Protein AF-A0A8D8K0N4-F1 (afdb_monomer)

Nearest PDB structures (foldseek):
  5u2v-assembly2_C  TM=9.479E-01  e=4.634E-07  Homo sapiens
  4pjx-assembly2_C  TM=9.417E-01  e=5.240E-07  Homo sapiens
  5u6q-assembly1_C  TM=9.470E-01  e=8.061E-07  Homo sapiens
  4lcw-assembly2_C  TM=9.238E-01  e=1.166E-06  H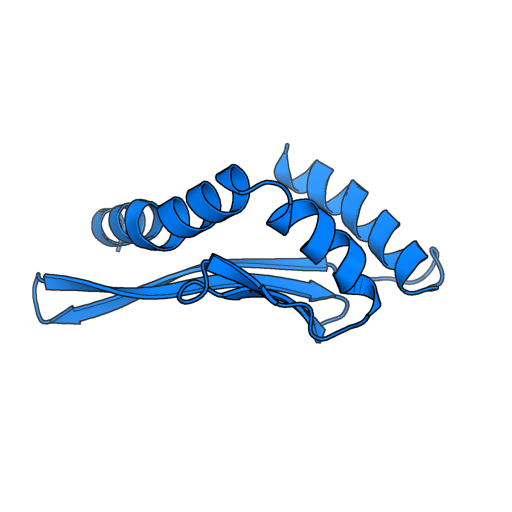omo sapiens
  5u16-assembly1_A  TM=9.296E-01  e=1.491E-06  Homo sapiens

Mean predicted aligned error: 3.21 Å

Radius of gyration: 15.78 Å; Cα contacts (8 Å, |Δi|>4): 141; chains: 1; bounding box: 40×28×42 Å

Structure (mmCIF, N/CA/C/O backbone):
data_AF-A0A8D8K0N4-F1
#
_entry.id   AF-A0A8D8K0N4-F1
#
loop_
_atom_site.group_PDB
_atom_site.id
_atom_site.type_symbol
_atom_site.label_atom_id
_atom_site.label_alt_id
_atom_site.label_comp_id
_atom_site.label_asym_id
_atom_site.label_entity_id
_atom_site.label_seq_id
_atom_site.pdbx_PDB_ins_code
_atom_site.Cartn_x
_atom_site.Cartn_y
_atom_site.Cartn_z
_atom_site.occupancy
_atom_site.B_iso_or_equiv
_atom_site.auth_seq_id
_atom_site.auth_comp_id
_atom_site.auth_asym_id
_atom_site.auth_atom_id
_atom_site.pdbx_PDB_model_num
ATOM 1 N N . LYS A 1 1 ? -1.258 16.511 -6.733 1.00 61.69 1 LYS A N 1
ATOM 2 C CA . LYS A 1 1 ? 0.097 16.896 -7.202 1.00 61.69 1 LYS A CA 1
ATOM 3 C C . LYS A 1 1 ? 1.203 16.033 -6.583 1.00 61.69 1 LYS A C 1
ATOM 5 O O . LYS A 1 1 ? 1.914 15.402 -7.346 1.00 61.69 1 LYS A O 1
ATOM 10 N N . SER A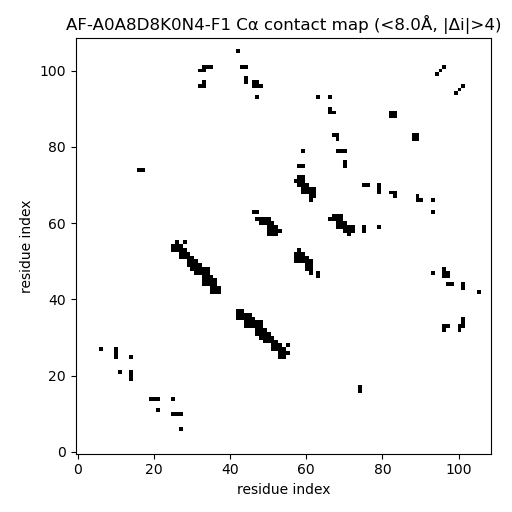 1 2 ? 1.328 15.911 -5.251 1.00 90.62 2 SER A N 1
ATOM 11 C CA . SER A 1 2 ? 2.397 15.090 -4.633 1.00 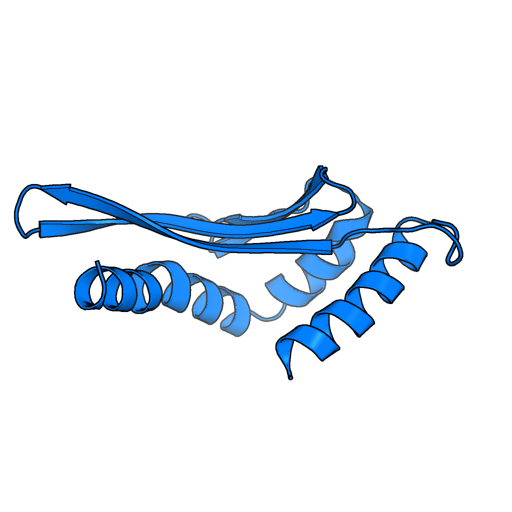90.62 2 SER A CA 1
ATOM 12 C C . SER A 1 2 ? 2.291 13.587 -4.935 1.00 90.62 2 SER A C 1
ATOM 14 O O . SER A 1 2 ? 3.279 12.968 -5.317 1.00 90.62 2 SER A O 1
ATOM 16 N N . LYS A 1 3 ? 1.094 12.996 -4.815 1.00 90.75 3 LYS A N 1
ATOM 17 C CA . LYS A 1 3 ? 0.876 11.562 -5.086 1.00 90.75 3 LYS A CA 1
ATOM 18 C C . LYS A 1 3 ? 1.054 11.205 -6.563 1.00 90.75 3 LYS A C 1
ATOM 20 O O . LYS A 1 3 ? 1.701 10.220 -6.871 1.00 90.75 3 LYS A O 1
ATOM 25 N N . GLU A 1 4 ? 0.563 12.043 -7.470 1.00 93.94 4 GLU A N 1
ATOM 26 C CA . GLU A 1 4 ? 0.769 11.888 -8.918 1.00 93.94 4 GLU A CA 1
ATOM 27 C C . GLU A 1 4 ? 2.262 11.849 -9.285 1.00 93.94 4 GLU A C 1
ATOM 29 O O . GLU A 1 4 ? 2.718 10.925 -9.953 1.00 93.94 4 GLU A O 1
ATOM 34 N N . GLN A 1 5 ? 3.054 12.800 -8.774 1.00 94.75 5 GLN A N 1
ATOM 35 C CA . GLN A 1 5 ? 4.508 12.797 -8.962 1.00 94.75 5 GLN A CA 1
ATOM 36 C C . GLN A 1 5 ? 5.156 11.539 -8.375 1.00 94.75 5 GLN A C 1
ATOM 38 O O . GLN A 1 5 ? 6.046 10.960 -8.995 1.00 94.75 5 GLN A O 1
ATOM 43 N N . TRP A 1 6 ? 4.689 11.089 -7.207 1.00 94.94 6 TRP A N 1
ATOM 44 C CA . TRP A 1 6 ? 5.158 9.851 -6.594 1.00 94.94 6 TRP A CA 1
ATOM 45 C C . TRP A 1 6 ? 4.905 8.638 -7.499 1.00 94.94 6 TRP A C 1
ATOM 47 O O . TRP A 1 6 ? 5.826 7.848 -7.701 1.00 94.94 6 TRP A O 1
ATOM 57 N N . PHE A 1 7 ? 3.718 8.511 -8.104 1.00 95.44 7 PHE A N 1
ATOM 58 C CA . PHE A 1 7 ? 3.428 7.426 -9.050 1.00 95.44 7 PHE A CA 1
ATOM 59 C C . PHE A 1 7 ? 4.327 7.488 -10.283 1.00 95.44 7 PHE A C 1
ATOM 61 O O . PHE A 1 7 ? 4.919 6.473 -10.640 1.00 95.44 7 PHE A O 1
ATOM 68 N N . ASN A 1 8 ? 4.508 8.672 -10.876 1.00 93.62 8 ASN A N 1
ATOM 69 C CA . ASN A 1 8 ? 5.361 8.847 -12.057 1.00 93.62 8 ASN A CA 1
ATOM 70 C C . ASN A 1 8 ? 6.818 8.439 -11.794 1.00 93.62 8 ASN A C 1
ATOM 72 O O . ASN A 1 8 ? 7.467 7.839 -12.649 1.00 93.62 8 ASN A O 1
ATOM 76 N N . VAL A 1 9 ? 7.351 8.736 -10.607 1.00 94.69 9 VAL A N 1
ATOM 77 C CA . VAL A 1 9 ? 8.705 8.304 -10.235 1.00 94.69 9 VAL A CA 1
ATOM 78 C C . VAL A 1 9 ? 8.750 6.795 -9.988 1.00 94.69 9 VAL A C 1
ATOM 80 O O . VAL A 1 9 ? 9.631 6.111 -10.507 1.00 94.69 9 VAL A O 1
ATOM 83 N N . ASN A 1 10 ? 7.807 6.255 -9.213 1.00 95.19 10 ASN A N 1
ATOM 84 C CA . ASN A 1 10 ? 7.877 4.859 -8.787 1.00 95.19 10 ASN A CA 1
ATOM 85 C C . ASN A 1 10 ? 7.534 3.869 -9.903 1.00 95.19 10 ASN A C 1
ATOM 87 O O . ASN A 1 10 ? 8.150 2.809 -9.943 1.00 95.19 10 ASN A O 1
ATOM 91 N N . VAL A 1 11 ? 6.652 4.206 -10.851 1.00 95.81 11 VAL A N 1
ATOM 92 C CA . VAL A 1 11 ? 6.384 3.327 -12.003 1.00 95.81 11 VAL A CA 1
ATOM 93 C C . VAL A 1 11 ? 7.641 3.127 -12.858 1.00 95.81 11 VAL A C 1
ATOM 95 O O . VAL A 1 11 ? 7.928 2.006 -13.264 1.00 95.81 11 VAL A O 1
ATOM 98 N N . ASN A 1 12 ? 8.462 4.170 -13.036 1.00 94.50 12 ASN A N 1
ATOM 99 C CA . ASN A 1 12 ? 9.741 4.074 -13.747 1.00 94.50 12 ASN A CA 1
ATOM 100 C C . ASN A 1 12 ? 10.748 3.171 -13.027 1.00 94.50 12 ASN A C 1
ATOM 102 O O . ASN A 1 12 ? 11.392 2.335 -13.657 1.00 94.50 12 ASN A O 1
ATOM 106 N N . ILE A 1 13 ? 10.846 3.303 -11.702 1.00 95.00 13 ILE A N 1
ATOM 107 C CA . ILE A 1 13 ? 11.703 2.443 -10.877 1.00 95.00 13 ILE A CA 1
ATOM 108 C C . ILE A 1 13 ? 11.238 0.982 -10.955 1.00 95.00 13 ILE A C 1
ATOM 110 O O . ILE A 1 13 ? 12.068 0.077 -11.025 1.00 95.00 13 ILE A O 1
ATOM 114 N N . LEU A 1 14 ? 9.923 0.738 -10.941 1.00 95.75 14 LEU A N 1
ATOM 115 C CA . LEU A 1 14 ? 9.375 -0.613 -11.054 1.00 95.75 14 LEU A CA 1
ATOM 116 C C . LEU A 1 14 ? 9.655 -1.230 -12.421 1.00 95.75 14 LEU A C 1
ATOM 118 O O . LEU A 1 14 ? 10.110 -2.368 -12.454 1.00 95.75 14 LEU A O 1
ATOM 122 N N . MET A 1 15 ? 9.493 -0.484 -13.519 1.00 96.50 15 MET A N 1
ATOM 123 C CA . MET A 1 15 ? 9.853 -0.975 -14.857 1.00 96.50 15 MET A CA 1
ATOM 124 C C . MET A 1 15 ? 11.312 -1.452 -14.914 1.00 96.50 15 MET A C 1
ATOM 126 O O . MET A 1 15 ? 11.592 -2.522 -15.450 1.00 96.50 15 MET A O 1
ATOM 130 N N . GLU A 1 16 ? 12.243 -0.712 -14.303 1.00 95.38 16 GLU A N 1
ATOM 131 C CA . GLU A 1 16 ? 13.653 -1.115 -14.239 1.00 95.38 16 GLU A CA 1
ATOM 132 C C . GLU A 1 16 ? 13.873 -2.368 -13.380 1.00 95.38 16 GLU A C 1
ATOM 134 O O . GLU A 1 16 ? 14.577 -3.287 -13.802 1.00 95.38 16 GLU A O 1
ATOM 139 N N . ARG A 1 17 ? 13.252 -2.442 -12.194 1.00 95.00 17 ARG A N 1
ATOM 140 C CA . ARG A 1 17 ? 13.383 -3.601 -11.291 1.00 95.00 17 ARG A CA 1
ATOM 141 C C . ARG A 1 17 ? 12.813 -4.880 -11.893 1.00 95.00 17 ARG A C 1
ATOM 143 O O . ARG A 1 17 ? 13.429 -5.930 -11.752 1.00 95.00 17 ARG A O 1
ATOM 150 N N . MET A 1 18 ? 11.687 -4.762 -12.592 1.00 95.50 18 MET A N 1
ATOM 151 C CA . MET A 1 18 ? 11.001 -5.860 -13.277 1.00 95.50 18 MET A CA 1
ATOM 152 C C . MET A 1 18 ? 11.661 -6.221 -14.617 1.00 95.50 18 MET A C 1
ATOM 154 O O . MET A 1 18 ? 11.240 -7.169 -15.273 1.00 95.50 18 MET A O 1
ATOM 158 N N . ARG A 1 19 ? 12.710 -5.488 -15.032 1.00 95.81 19 ARG A N 1
ATOM 159 C CA . ARG A 1 19 ? 13.407 -5.656 -16.322 1.00 95.81 19 ARG A CA 1
ATOM 160 C C . ARG A 1 19 ? 12.462 -5.543 -17.523 1.00 95.81 19 ARG A C 1
ATOM 162 O O . ARG A 1 19 ? 12.636 -6.228 -18.529 1.00 95.81 19 ARG A O 1
ATOM 169 N N . HIS A 1 20 ? 11.459 -4.681 -17.408 1.00 94.75 20 HIS A N 1
ATOM 170 C CA . HIS A 1 20 ? 10.476 -4.428 -18.450 1.00 94.75 20 HIS A CA 1
ATOM 171 C C . HIS A 1 20 ? 10.957 -3.365 -19.445 1.00 94.75 20 HIS A C 1
ATOM 173 O O . HIS A 1 20 ? 11.830 -2.542 -19.151 1.00 94.75 20 HIS A O 1
ATOM 179 N N . ASN A 1 21 ? 10.375 -3.380 -20.644 1.00 92.38 21 ASN A N 1
ATOM 180 C CA . ASN A 1 21 ? 10.665 -2.390 -21.668 1.00 92.38 21 ASN A CA 1
ATOM 181 C C . ASN A 1 21 ? 9.948 -1.068 -21.355 1.00 92.38 21 ASN A C 1
ATOM 183 O O . ASN A 1 21 ? 8.737 -1.030 -21.175 1.00 92.38 21 ASN A O 1
ATOM 187 N N . LYS A 1 22 ? 10.691 0.042 -21.356 1.00 88.38 22 LYS A N 1
ATOM 188 C CA . LYS A 1 22 ? 10.154 1.379 -21.058 1.00 88.38 22 LYS A CA 1
ATOM 189 C C . LYS A 1 22 ? 9.189 1.914 -22.122 1.00 88.38 22 LYS A C 1
ATOM 191 O O . LYS A 1 22 ? 8.525 2.912 -21.863 1.00 88.38 22 LYS A O 1
ATOM 196 N N . SER A 1 23 ? 9.151 1.317 -23.318 1.00 91.94 23 SER A N 1
ATOM 197 C CA . SER A 1 23 ? 8.177 1.692 -24.352 1.00 91.94 23 SER A CA 1
ATOM 198 C C . SER A 1 23 ? 6.800 1.067 -24.145 1.00 91.94 23 SER A C 1
ATOM 200 O O . SER A 1 23 ? 5.842 1.527 -24.766 1.00 91.94 23 SER A O 1
ATOM 202 N N . ASP A 1 24 ? 6.704 0.024 -23.321 1.00 94.88 24 ASP A N 1
ATOM 203 C CA . ASP A 1 24 ? 5.458 -0.698 -23.095 1.00 94.88 24 ASP A CA 1
ATOM 204 C C . ASP A 1 24 ? 4.646 -0.018 -21.984 1.00 94.88 24 ASP A C 1
ATOM 206 O O . ASP A 1 24 ? 5.172 0.710 -21.136 1.00 94.88 24 ASP A O 1
ATOM 210 N N . VAL A 1 25 ? 3.327 -0.218 -22.002 1.00 95.25 25 VAL A N 1
ATOM 211 C CA . VAL A 1 25 ? 2.436 0.365 -20.993 1.00 95.25 25 VAL A CA 1
ATOM 212 C C . VAL A 1 25 ? 2.429 -0.520 -19.754 1.00 95.25 25 VAL A C 1
ATOM 214 O O . VAL A 1 25 ? 2.034 -1.681 -19.824 1.00 95.25 25 VAL A O 1
ATOM 217 N N . HIS A 1 26 ? 2.789 0.071 -18.616 1.00 95.75 26 HIS A N 1
ATOM 218 C CA . HIS A 1 26 ? 2.760 -0.570 -17.305 1.00 95.75 26 HIS A CA 1
ATOM 219 C C . HIS A 1 26 ? 1.902 0.220 -16.322 1.00 95.75 26 HIS A C 1
ATOM 221 O O . HIS A 1 26 ? 1.800 1.447 -16.409 1.00 95.75 26 HIS A O 1
ATOM 227 N N . VAL A 1 27 ? 1.303 -0.477 -15.359 1.00 96.75 27 VAL A N 1
ATOM 228 C CA . VAL A 1 27 ? 0.360 0.116 -14.406 1.00 96.75 27 VAL A CA 1
ATOM 229 C C . VAL A 1 27 ? 0.798 -0.173 -12.976 1.00 96.75 27 VAL A C 1
ATOM 231 O O . VAL A 1 27 ? 0.886 -1.324 -12.562 1.00 96.75 27 VAL A O 1
ATOM 234 N N . LEU A 1 28 ? 1.008 0.889 -12.195 1.00 97.31 28 LEU A N 1
ATOM 235 C CA . LEU A 1 28 ? 1.125 0.825 -10.739 1.00 97.31 28 LEU A CA 1
ATOM 236 C C . LEU A 1 28 ? -0.196 1.286 -10.116 1.00 97.31 28 LEU A C 1
ATOM 238 O O . LEU A 1 28 ? -0.631 2.414 -10.343 1.00 97.31 28 LEU A O 1
ATOM 242 N N . GLN A 1 29 ? -0.818 0.425 -9.317 1.00 97.88 29 GLN A N 1
ATOM 243 C CA . GLN A 1 29 ? -2.055 0.713 -8.594 1.00 97.88 29 GLN A CA 1
ATOM 244 C C . GLN A 1 29 ? -1.794 0.699 -7.091 1.00 97.88 29 GLN A C 1
ATOM 246 O O . GLN A 1 29 ? -1.010 -0.114 -6.605 1.00 97.88 29 GLN A O 1
ATOM 251 N N . TRP A 1 30 ? -2.473 1.584 -6.363 1.00 97.44 30 TRP A N 1
ATOM 252 C CA . TRP A 1 30 ? -2.433 1.650 -4.904 1.00 97.44 30 TRP A CA 1
ATOM 253 C C . TRP A 1 30 ? -3.861 1.642 -4.367 1.00 97.44 30 TRP A C 1
ATOM 255 O O . TRP A 1 30 ? -4.657 2.520 -4.711 1.00 97.44 30 TRP A O 1
ATOM 265 N N . ARG A 1 31 ? -4.183 0.652 -3.539 1.00 97.38 31 ARG A N 1
ATOM 266 C CA . ARG A 1 31 ? -5.407 0.614 -2.742 1.00 97.38 31 ARG A CA 1
ATOM 267 C C . ARG A 1 31 ? -5.0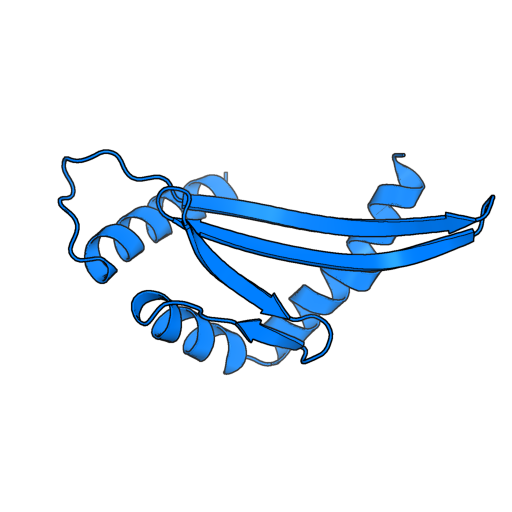43 1.009 -1.320 1.00 97.38 31 ARG A C 1
ATOM 269 O O . ARG A 1 31 ? -4.144 0.414 -0.736 1.00 97.38 31 ARG A O 1
ATOM 276 N N . HIS A 1 32 ? -5.738 2.009 -0.794 1.00 96.19 32 HIS A N 1
ATOM 277 C CA . HIS A 1 32 ? -5.475 2.552 0.530 1.00 96.19 32 HIS A CA 1
ATOM 278 C C . HIS A 1 32 ? -6.781 2.850 1.258 1.00 96.19 32 HIS A C 1
ATOM 280 O O . HIS A 1 32 ? -7.653 3.507 0.685 1.00 96.19 32 HIS A O 1
ATOM 286 N N . GLY A 1 33 ? -6.924 2.376 2.490 1.00 97.19 33 GLY A N 1
ATOM 287 C CA . GLY A 1 33 ? -8.121 2.592 3.294 1.00 97.19 33 GLY A CA 1
ATOM 288 C C . GLY A 1 33 ? -8.288 1.543 4.383 1.00 97.19 33 GLY A C 1
ATOM 289 O O . GLY A 1 33 ? -7.335 0.890 4.786 1.00 97.19 33 GLY A O 1
ATOM 290 N N . CYS A 1 34 ? -9.512 1.382 4.856 1.00 97.44 34 CYS A N 1
ATOM 291 C CA . CYS A 1 34 ? -9.861 0.489 5.946 1.00 97.44 34 CYS A CA 1
ATOM 292 C C . CYS A 1 34 ? -11.265 -0.062 5.721 1.00 97.44 34 CYS A C 1
ATOM 294 O O . CYS A 1 34 ? -12.113 0.569 5.087 1.00 97.44 34 CYS A O 1
ATOM 296 N N . GLU A 1 35 ? -11.495 -1.243 6.266 1.00 96.25 35 GLU A N 1
ATOM 297 C CA . GLU A 1 35 ? -12.793 -1.882 6.385 1.00 96.25 35 GLU A CA 1
ATOM 298 C C . GLU A 1 35 ? -13.231 -1.796 7.846 1.00 96.25 35 GLU A C 1
ATOM 300 O O . GLU A 1 35 ? -12.415 -1.915 8.768 1.00 96.25 35 GLU A O 1
ATOM 305 N N . ILE A 1 36 ? -14.525 -1.573 8.053 1.00 95.62 36 ILE A N 1
ATOM 306 C CA . ILE A 1 36 ? -15.136 -1.506 9.377 1.00 95.62 36 ILE A CA 1
ATOM 307 C C . ILE A 1 36 ? -16.259 -2.524 9.482 1.00 95.62 36 ILE A C 1
ATOM 309 O O . ILE A 1 36 ? -17.011 -2.736 8.530 1.00 95.62 36 ILE A O 1
ATOM 313 N N . ASP A 1 37 ? -16.419 -3.074 10.674 1.00 94.62 37 ASP A N 1
ATOM 314 C CA . ASP A 1 37 ? -17.616 -3.797 11.066 1.00 94.62 37 ASP A CA 1
ATOM 315 C C . ASP A 1 37 ? -18.539 -2.834 11.816 1.00 94.62 37 ASP A C 1
ATOM 317 O O . ASP A 1 37 ? -18.098 -2.085 12.693 1.00 94.62 37 ASP A O 1
ATOM 321 N N . SER A 1 38 ? -19.828 -2.835 11.466 1.00 88.69 38 SER A N 1
ATOM 322 C CA . SER A 1 38 ? -20.826 -1.990 12.129 1.00 88.69 38 SER A CA 1
ATOM 323 C C . SER A 1 38 ? -21.917 -2.826 12.789 1.00 88.69 38 SER A C 1
ATOM 325 O O . SER A 1 38 ? -22.520 -3.699 12.165 1.00 88.69 38 SER A O 1
ATOM 327 N N . GLN A 1 39 ? -22.172 -2.546 14.068 1.00 86.94 39 GLN A N 1
ATOM 328 C CA . GLN A 1 39 ? -23.311 -3.071 14.821 1.00 86.94 39 GLN A CA 1
ATOM 329 C C . GLN A 1 39 ? -24.063 -1.894 15.444 1.00 86.94 39 GLN A C 1
ATOM 331 O O . GLN A 1 39 ? -23.707 -1.391 16.508 1.00 86.94 39 GLN A O 1
ATOM 336 N N . GLY A 1 40 ? -25.104 -1.432 14.748 1.00 84.00 40 GLY A N 1
ATOM 337 C CA . GLY A 1 40 ? -25.796 -0.191 15.097 1.00 84.00 40 GLY A CA 1
ATOM 338 C C . GLY A 1 40 ? -24.878 1.022 14.922 1.00 84.00 40 GLY A C 1
ATOM 339 O O . GLY A 1 40 ? -24.311 1.220 13.844 1.00 84.00 40 GLY A O 1
ATOM 340 N N . ASP A 1 41 ? -24.733 1.807 15.990 1.00 84.44 41 ASP A N 1
ATOM 341 C CA . ASP A 1 41 ? -23.854 2.984 16.033 1.00 84.44 41 ASP A CA 1
ATOM 342 C C . ASP A 1 41 ? -22.407 2.642 16.434 1.00 84.44 41 ASP A C 1
ATOM 344 O O . ASP A 1 41 ? -21.533 3.502 16.347 1.00 84.44 41 ASP A O 1
ATOM 348 N N . ASP A 1 42 ? -22.132 1.400 16.859 1.00 88.88 42 ASP A N 1
ATOM 349 C CA . ASP A 1 42 ? -20.767 0.951 17.149 1.00 88.88 42 ASP A CA 1
ATOM 350 C C . ASP A 1 42 ? -20.048 0.604 15.839 1.00 88.88 42 ASP A C 1
ATOM 352 O O . ASP A 1 42 ? -20.517 -0.223 15.047 1.00 88.88 42 ASP A O 1
ATOM 356 N N . VAL A 1 43 ? -18.906 1.253 15.619 1.00 90.62 43 VAL A N 1
ATOM 357 C CA . VAL A 1 43 ? -18.036 1.061 14.459 1.00 90.62 43 VAL A CA 1
ATOM 358 C C . VAL A 1 43 ? -16.701 0.548 14.961 1.00 90.62 43 VAL A C 1
ATOM 360 O O . VAL A 1 43 ? -16.047 1.189 15.783 1.00 90.62 43 VAL A O 1
ATOM 363 N N . ARG A 1 44 ? -16.276 -0.603 14.444 1.00 93.19 44 ARG A N 1
ATOM 364 C CA . ARG A 1 44 ? -14.991 -1.205 14.796 1.00 93.19 44 ARG A CA 1
ATOM 365 C C . ARG A 1 44 ? -14.147 -1.402 13.559 1.00 93.19 44 ARG A C 1
ATOM 367 O O . ARG A 1 44 ? -14.647 -1.829 12.524 1.00 93.19 44 ARG A O 1
ATOM 374 N N . PHE A 1 45 ? -12.862 -1.103 13.688 1.00 95.50 45 PHE A N 1
ATOM 375 C CA . PHE A 1 45 ? -11.871 -1.462 12.687 1.00 95.50 45 PHE A CA 1
ATOM 376 C C . PHE A 1 45 ? -11.891 -2.977 12.447 1.00 95.50 45 PHE A C 1
ATOM 378 O O . PHE A 1 45 ? -11.841 -3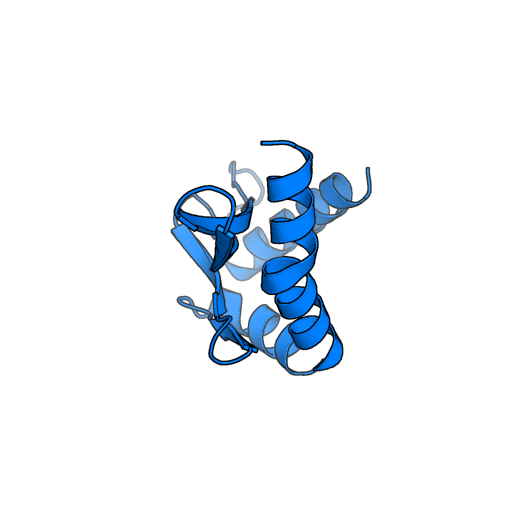.748 13.406 1.00 95.50 45 PHE A O 1
ATOM 385 N N . SER A 1 46 ? -11.965 -3.377 11.178 1.00 95.75 46 SER A N 1
ATOM 386 C CA . SER A 1 46 ? -11.943 -4.779 10.755 1.00 95.75 46 SER A CA 1
ATOM 387 C C . SER A 1 46 ? -10.610 -5.130 10.090 1.00 95.75 46 SER A C 1
ATOM 389 O O . SER A 1 46 ? -9.936 -6.076 10.498 1.00 95.75 46 SER A O 1
ATOM 391 N N . ARG A 1 47 ? -10.185 -4.332 9.100 1.00 96.25 47 ARG A N 1
ATOM 392 C CA . ARG A 1 47 ? -8.940 -4.549 8.350 1.00 96.25 47 ARG A CA 1
ATOM 393 C C . ARG A 1 47 ? -8.412 -3.254 7.736 1.00 96.25 47 ARG A C 1
ATOM 395 O O . ARG A 1 47 ? -9.194 -2.433 7.262 1.00 96.25 47 ARG A O 1
ATOM 402 N N . GLY A 1 48 ? -7.094 -3.094 7.671 1.00 97.44 48 GLY A N 1
ATOM 403 C CA . GLY A 1 48 ? -6.425 -2.057 6.899 1.00 97.44 48 GLY A CA 1
ATOM 404 C C . GLY A 1 48 ? -6.100 -2.541 5.488 1.00 97.44 48 GLY A C 1
ATOM 405 O O . GLY A 1 48 ? -5.876 -3.723 5.216 1.00 97.44 48 GLY A O 1
ATOM 406 N N . ILE A 1 49 ? -6.113 -1.605 4.550 1.00 98.06 49 ILE A N 1
ATOM 407 C CA . ILE A 1 49 ? -5.750 -1.831 3.158 1.00 98.06 49 ILE A CA 1
ATOM 408 C C . ILE A 1 49 ? -4.646 -0.832 2.835 1.00 98.06 49 ILE A C 1
ATOM 410 O O . ILE A 1 49 ? -4.890 0.369 2.754 1.00 98.06 49 ILE A O 1
ATOM 414 N N . ASP A 1 50 ? -3.433 -1.325 2.626 1.00 98.00 50 ASP A N 1
ATOM 415 C CA . ASP A 1 50 ? -2.352 -0.584 1.979 1.00 98.00 50 ASP A CA 1
ATOM 416 C C . ASP A 1 50 ? -1.640 -1.550 1.035 1.00 98.00 50 ASP A C 1
ATOM 418 O O . ASP A 1 50 ? -0.754 -2.310 1.422 1.00 98.00 50 ASP A O 1
ATOM 422 N N . GLU A 1 51 ? -2.147 -1.614 -0.193 1.00 98.38 51 GLU A N 1
ATOM 423 C CA . GLU A 1 51 ? -1.806 -2.637 -1.175 1.00 98.38 51 GLU A CA 1
ATOM 424 C C . GLU A 1 51 ? -1.363 -1.978 -2.479 1.00 98.38 51 GLU A C 1
ATOM 426 O O . GLU A 1 51 ? -2.084 -1.183 -3.087 1.00 98.38 51 GLU A O 1
ATOM 431 N N . TYR A 1 52 ? -0.180 -2.354 -2.944 1.00 98.25 52 TYR A N 1
ATOM 432 C CA . TYR A 1 52 ? 0.373 -1.982 -4.233 1.00 98.25 52 TYR A CA 1
ATOM 433 C C . TYR A 1 52 ? 0.283 -3.171 -5.181 1.00 98.25 52 TYR A C 1
ATOM 435 O O . TYR A 1 52 ? 0.702 -4.285 -4.853 1.00 98.25 52 TYR A O 1
ATOM 443 N N . SER A 1 53 ? -0.225 -2.916 -6.382 1.00 98.12 53 SER A N 1
ATOM 444 C CA . SER A 1 53 ? -0.245 -3.877 -7.484 1.00 98.12 53 SER A CA 1
ATOM 445 C C . SER A 1 53 ? 0.509 -3.324 -8.683 1.00 98.12 53 SER A C 1
ATOM 447 O O . SER A 1 53 ? 0.426 -2.130 -8.976 1.00 98.12 53 SER A O 1
ATOM 449 N N . TYR A 1 54 ? 1.230 -4.193 -9.382 1.00 97.75 54 TYR A N 1
ATOM 450 C CA . TYR A 1 54 ? 1.950 -3.862 -10.606 1.00 97.75 54 TYR A CA 1
ATOM 451 C C . TYR A 1 54 ? 1.473 -4.778 -11.734 1.00 97.75 54 TYR A C 1
ATOM 453 O O . TYR A 1 54 ? 1.451 -5.999 -11.574 1.00 97.75 54 TYR A O 1
ATOM 461 N N . ASP A 1 55 ? 1.004 -4.184 -12.832 1.00 96.94 55 ASP A N 1
ATOM 462 C CA . ASP A 1 55 ? 0.365 -4.873 -13.964 1.00 96.94 55 ASP A CA 1
ATOM 463 C C . ASP A 1 55 ? -0.749 -5.849 -13.527 1.00 96.94 55 ASP A C 1
ATOM 465 O O . ASP A 1 55 ? -0.880 -6.970 -14.020 1.00 96.94 55 ASP A O 1
ATOM 469 N N . GLY A 1 56 ? -1.551 -5.417 -12.546 1.00 96.44 56 GLY A N 1
ATOM 470 C CA . GLY A 1 56 ? -2.677 -6.179 -11.994 1.00 96.44 56 GLY A CA 1
ATOM 471 C C . GLY A 1 56 ? -2.291 -7.332 -11.061 1.00 96.44 56 GLY A C 1
ATOM 472 O O . GLY A 1 56 ? -3.167 -8.082 -10.638 1.00 96.44 56 GLY A O 1
ATOM 473 N N . ARG A 1 57 ? -1.005 -7.492 -10.727 1.00 97.00 57 ARG A N 1
ATOM 474 C CA . ARG A 1 57 ? -0.518 -8.516 -9.792 1.00 97.00 57 ARG A CA 1
ATOM 475 C C . ARG A 1 57 ? -0.111 -7.894 -8.462 1.00 97.00 57 ARG A C 1
ATOM 477 O O . ARG A 1 57 ? 0.466 -6.807 -8.441 1.00 97.00 57 ARG A O 1
ATOM 484 N N . ASN A 1 58 ? -0.358 -8.612 -7.367 1.00 97.00 58 ASN A N 1
ATOM 485 C CA . ASN A 1 58 ? 0.060 -8.203 -6.025 1.00 97.00 58 ASN A CA 1
ATOM 486 C C . ASN A 1 58 ? 1.575 -7.971 -5.990 1.00 97.00 58 ASN A C 1
ATOM 488 O O . ASN A 1 58 ? 2.345 -8.864 -6.343 1.00 97.00 58 ASN A O 1
ATOM 492 N N . PHE A 1 59 ? 1.991 -6.786 -5.548 1.00 97.88 59 PHE A N 1
ATOM 493 C CA . PHE A 1 59 ? 3.396 -6.391 -5.529 1.00 97.88 59 PHE A CA 1
ATOM 494 C C . PHE A 1 59 ? 3.918 -6.169 -4.109 1.00 97.88 59 PHE A C 1
ATOM 496 O O . PHE A 1 59 ? 4.968 -6.697 -3.759 1.00 97.88 59 PHE A O 1
ATOM 503 N N . LEU A 1 60 ? 3.198 -5.410 -3.284 1.00 98.38 60 LEU A N 1
ATOM 504 C CA . LEU A 1 60 ? 3.573 -5.125 -1.897 1.00 98.38 60 LEU A CA 1
ATOM 505 C C . LEU A 1 60 ? 2.310 -4.814 -1.092 1.00 98.38 60 LEU A C 1
ATOM 507 O O . LEU A 1 60 ? 1.445 -4.109 -1.599 1.00 98.38 60 LEU A O 1
ATOM 511 N N . SER A 1 61 ? 2.199 -5.285 0.143 1.00 98.50 61 SER A N 1
ATOM 512 C CA . SER A 1 61 ? 1.068 -4.945 1.018 1.00 98.50 61 SER A CA 1
ATOM 513 C C . SER A 1 61 ? 1.516 -4.714 2.451 1.00 98.50 61 SER A C 1
ATOM 515 O O . SER A 1 61 ? 2.551 -5.237 2.851 1.00 98.50 61 SER A O 1
ATOM 517 N N . PHE A 1 62 ? 0.770 -3.947 3.233 1.00 98.56 62 PHE A N 1
ATOM 518 C CA . PHE A 1 62 ? 1.013 -3.821 4.668 1.00 98.56 62 PHE A CA 1
ATOM 519 C C . PHE A 1 62 ? 0.246 -4.902 5.441 1.00 98.56 62 PHE A C 1
ATOM 521 O O . PHE A 1 62 ? -0.915 -5.173 5.142 1.00 98.56 62 PHE A O 1
ATOM 528 N N . ASP A 1 63 ? 0.910 -5.543 6.400 1.00 97.50 63 ASP A N 1
ATOM 529 C CA . ASP A 1 63 ? 0.298 -6.444 7.376 1.00 97.50 63 ASP A CA 1
ATOM 530 C C . ASP A 1 63 ? 0.089 -5.669 8.679 1.00 97.50 63 ASP A C 1
ATOM 532 O O . ASP A 1 63 ? 1.053 -5.353 9.383 1.00 97.50 63 ASP A O 1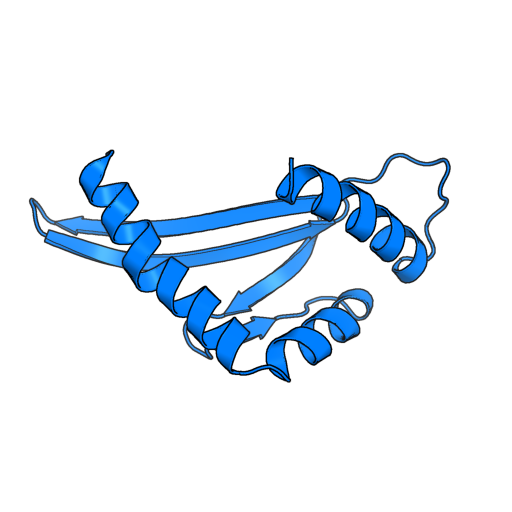
ATOM 536 N N . ASP A 1 64 ? -1.165 -5.341 8.989 1.00 93.38 64 ASP A N 1
ATOM 537 C CA . ASP A 1 64 ? -1.518 -4.573 10.186 1.00 93.38 64 ASP A CA 1
ATOM 538 C C . ASP A 1 64 ? -1.199 -5.328 11.482 1.00 93.38 64 ASP A C 1
ATOM 540 O O . ASP A 1 64 ? -0.783 -4.714 12.474 1.00 93.38 64 ASP A O 1
ATOM 544 N N . ALA A 1 65 ? -1.361 -6.656 11.487 1.00 93.44 65 ALA A N 1
ATOM 545 C CA . ALA A 1 65 ? -1.156 -7.478 12.675 1.00 93.44 65 ALA A CA 1
ATOM 546 C C . ALA A 1 65 ? 0.321 -7.460 13.074 1.00 93.44 65 ALA A C 1
ATOM 548 O O . ALA A 1 65 ? 0.661 -7.116 14.207 1.00 93.44 65 ALA A O 1
ATOM 549 N N . GLU A 1 66 ? 1.195 -7.709 12.102 1.00 95.75 66 GLU A N 1
ATOM 550 C CA . GLU A 1 66 ? 2.643 -7.743 12.311 1.00 95.75 66 GLU A CA 1
ATOM 551 C C . GLU A 1 66 ? 3.313 -6.366 12.162 1.00 95.75 66 GLU A C 1
ATOM 553 O O . GLU A 1 66 ? 4.498 -6.204 12.452 1.00 95.75 66 GLU A O 1
ATOM 558 N N . SER A 1 67 ? 2.562 -5.346 11.733 1.00 95.94 67 SER A N 1
ATOM 559 C CA . SER A 1 67 ? 3.044 -3.973 11.512 1.00 95.94 67 SER A CA 1
ATOM 560 C C . SER A 1 67 ? 4.271 -3.908 10.593 1.00 95.94 67 SER A C 1
ATOM 562 O O . SER A 1 67 ? 5.239 -3.185 10.860 1.00 95.94 67 SER A O 1
ATOM 564 N N . GLN A 1 68 ? 4.241 -4.681 9.508 1.00 97.50 68 GLN A N 1
ATOM 565 C CA . GLN A 1 68 ? 5.342 -4.805 8.553 1.00 97.50 68 GLN A CA 1
ATOM 566 C C . GLN A 1 68 ? 4.842 -4.963 7.120 1.00 97.50 68 GLN A C 1
ATOM 568 O O . GLN A 1 68 ? 3.714 -5.380 6.872 1.00 97.50 68 GLN A O 1
ATOM 573 N N . TRP A 1 69 ? 5.709 -4.678 6.154 1.00 98.44 69 TRP A N 1
ATOM 574 C CA . TRP A 1 69 ? 5.379 -4.864 4.743 1.00 98.44 69 TRP A CA 1
ATOM 575 C C . TRP A 1 69 ? 5.536 -6.323 4.308 1.00 98.44 69 TRP A C 1
ATOM 577 O O . TRP A 1 69 ? 6.484 -7.001 4.681 1.00 98.44 69 TRP A O 1
ATOM 587 N N . VAL A 1 70 ? 4.659 -6.822 3.451 1.00 98.44 70 VAL A N 1
ATOM 588 C CA . VAL A 1 70 ? 4.710 -8.156 2.849 1.00 98.44 70 VAL A CA 1
ATOM 589 C C . VAL A 1 70 ? 5.062 -8.005 1.375 1.00 98.44 70 VAL A C 1
ATOM 591 O O . VAL A 1 70 ? 4.411 -7.271 0.634 1.00 98.44 70 VAL A O 1
ATOM 594 N N . ALA A 1 71 ? 6.119 -8.697 0.954 1.00 98.31 71 ALA A N 1
ATOM 595 C CA . ALA A 1 71 ? 6.632 -8.686 -0.412 1.00 98.31 71 ALA A CA 1
ATOM 596 C C . ALA A 1 71 ? 6.436 -10.075 -1.048 1.00 98.31 71 ALA A C 1
ATOM 598 O O . ALA A 1 71 ? 7.267 -10.954 -0.820 1.00 98.31 71 ALA A O 1
ATOM 599 N N . PRO A 1 72 ? 5.354 -10.302 -1.817 1.00 97.38 72 PRO A N 1
ATOM 600 C CA . PRO A 1 72 ? 5.093 -11.582 -2.484 1.00 97.38 72 PRO A CA 1
ATOM 601 C C . PRO A 1 72 ? 6.052 -11.896 -3.644 1.00 97.38 72 PRO A C 1
ATOM 603 O O . PRO A 1 72 ? 6.106 -13.042 -4.084 1.00 97.38 72 PRO A O 1
ATOM 606 N N . VAL A 1 73 ? 6.787 -10.900 -4.150 1.00 97.06 73 VAL A N 1
ATOM 607 C CA . VAL A 1 73 ? 7.745 -11.038 -5.260 1.00 97.06 73 VAL A CA 1
ATOM 608 C C . VAL A 1 73 ? 9.111 -10.463 -4.880 1.00 97.06 73 VAL A C 1
ATOM 610 O O . VAL A 1 73 ? 9.207 -9.549 -4.054 1.00 97.06 73 VAL A O 1
ATOM 613 N N . GLU A 1 74 ? 10.185 -10.982 -5.479 1.00 97.25 74 GLU A N 1
ATOM 614 C CA . GLU A 1 74 ? 11.558 -10.587 -5.134 1.00 97.25 74 GLU A CA 1
ATOM 615 C C . GLU A 1 74 ? 11.829 -9.104 -5.424 1.00 97.25 74 GLU A C 1
ATOM 617 O O . GLU A 1 74 ? 12.512 -8.421 -4.656 1.00 97.25 74 GLU A O 1
ATOM 622 N N . GLU A 1 75 ? 11.226 -8.569 -6.483 1.00 97.12 75 GLU A N 1
ATOM 623 C CA . GLU A 1 75 ? 11.369 -7.184 -6.931 1.00 97.12 75 GLU A CA 1
ATOM 624 C C . GLU A 1 75 ? 10.785 -6.168 -5.932 1.00 97.12 75 GLU A C 1
ATOM 626 O O . GLU A 1 75 ? 11.145 -4.981 -5.950 1.00 97.12 75 GLU A O 1
ATOM 631 N N . ALA A 1 76 ? 9.933 -6.632 -5.013 1.00 97.88 76 ALA A N 1
ATOM 632 C CA . ALA A 1 76 ? 9.357 -5.841 -3.932 1.00 97.88 76 ALA A CA 1
ATOM 633 C C . ALA A 1 76 ? 10.213 -5.838 -2.651 1.00 97.88 76 A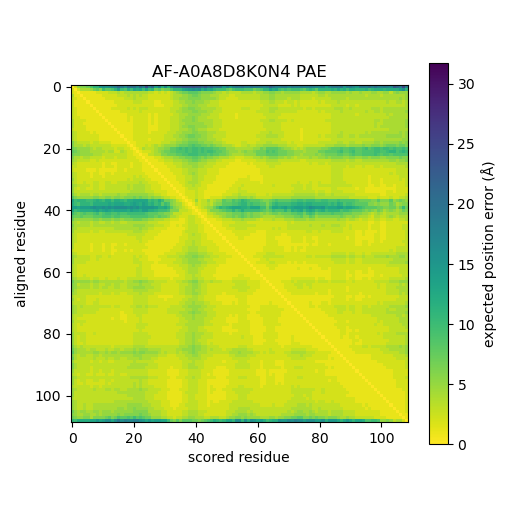LA A C 1
ATOM 635 O O . ALA A 1 76 ? 10.093 -4.917 -1.834 1.00 97.88 76 ALA A O 1
ATOM 636 N N . LEU A 1 77 ? 11.139 -6.796 -2.486 1.00 98.06 77 LEU A N 1
ATOM 637 C CA . LEU A 1 77 ? 12.005 -6.898 -1.302 1.00 98.06 77 LEU A CA 1
ATOM 638 C C . LEU A 1 77 ? 12.827 -5.629 -1.019 1.00 98.06 77 LEU A C 1
ATOM 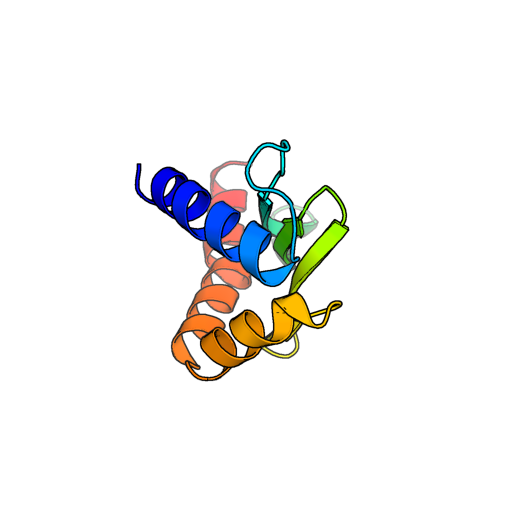640 O O . LEU A 1 77 ? 12.937 -5.262 0.154 1.00 98.06 77 LEU A O 1
ATOM 644 N N . PRO A 1 78 ? 13.387 -4.912 -2.019 1.00 97.38 78 PRO A N 1
ATOM 645 C CA . PRO A 1 78 ? 14.082 -3.655 -1.757 1.00 97.38 78 PRO A CA 1
ATOM 646 C C . PRO A 1 78 ? 13.175 -2.595 -1.119 1.00 97.38 78 PRO A C 1
ATOM 648 O O . PRO A 1 78 ? 13.626 -1.858 -0.243 1.00 97.38 78 PRO A O 1
ATOM 651 N N . THR A 1 79 ? 11.902 -2.522 -1.530 1.00 96.69 79 THR A N 1
ATOM 652 C CA . THR A 1 79 ? 10.931 -1.590 -0.938 1.00 96.69 79 THR A CA 1
ATOM 653 C C . THR A 1 79 ? 10.557 -2.022 0.475 1.00 96.69 79 THR A C 1
ATOM 655 O O . THR A 1 79 ? 10.673 -1.196 1.377 1.00 96.69 79 THR A O 1
ATOM 658 N N . LYS A 1 80 ? 10.233 -3.311 0.689 1.00 98.00 80 LYS A N 1
ATOM 659 C CA . LYS A 1 80 ? 9.978 -3.875 2.029 1.00 98.00 80 LYS A CA 1
ATOM 660 C C . LYS A 1 80 ? 11.104 -3.516 2.998 1.00 98.00 80 LYS A C 1
ATOM 662 O O . LYS A 1 80 ? 10.861 -2.861 4.002 1.00 98.00 80 LYS A O 1
ATOM 667 N N . ARG A 1 81 ? 12.355 -3.853 2.657 1.00 98.12 81 ARG A N 1
ATOM 668 C CA . ARG A 1 81 ? 13.528 -3.566 3.506 1.00 98.12 81 ARG A CA 1
ATOM 669 C C . ARG A 1 81 ? 13.676 -2.077 3.795 1.00 98.12 81 ARG A C 1
ATOM 671 O O . ARG A 1 81 ? 13.967 -1.703 4.923 1.00 98.12 81 ARG A O 1
ATOM 678 N N . LYS A 1 82 ? 13.500 -1.218 2.786 1.00 96.62 82 LYS A N 1
ATOM 679 C CA . LYS A 1 82 ? 13.625 0.233 2.964 1.00 96.62 82 LYS A CA 1
ATOM 680 C C . LYS A 1 82 ? 12.584 0.775 3.943 1.00 96.62 82 LYS A C 1
ATOM 682 O O . LYS A 1 82 ? 12.926 1.645 4.735 1.00 96.62 82 LYS A O 1
ATOM 687 N N . TRP A 1 83 ? 11.340 0.318 3.849 1.00 97.12 83 TRP A N 1
ATOM 688 C CA . TRP A 1 83 ? 10.241 0.825 4.668 1.00 97.12 83 TRP A CA 1
ATOM 689 C C . TRP A 1 83 ? 10.243 0.218 6.074 1.00 97.12 83 TRP A C 1
ATOM 691 O O . TRP A 1 83 ? 10.199 0.974 7.039 1.00 97.12 83 TRP A O 1
ATOM 701 N N . ASP A 1 84 ? 10.447 -1.096 6.202 1.00 97.88 84 ASP A N 1
ATOM 702 C CA . ASP A 1 84 ? 10.523 -1.775 7.505 1.00 97.88 84 ASP A CA 1
ATOM 703 C C . ASP A 1 84 ? 11.728 -1.332 8.349 1.00 97.88 84 ASP A C 1
ATOM 705 O O . ASP A 1 84 ? 11.649 -1.296 9.574 1.00 97.88 84 ASP A O 1
ATOM 709 N N . ASN A 1 85 ? 12.838 -0.929 7.719 1.00 97.75 85 ASN A N 1
ATOM 710 C CA . ASN A 1 85 ? 13.996 -0.383 8.438 1.00 97.75 85 ASN A CA 1
ATOM 711 C C . ASN A 1 85 ? 13.753 1.022 9.016 1.00 97.75 85 ASN A C 1
ATOM 713 O O . ASN A 1 85 ? 14.642 1.579 9.661 1.00 97.75 85 ASN A O 1
ATOM 717 N N . VAL A 1 86 ? 12.578 1.614 8.787 1.00 96.94 86 VAL A N 1
ATOM 718 C CA . VAL A 1 86 ? 12.184 2.911 9.339 1.00 96.94 86 VAL A CA 1
ATOM 719 C C . VAL A 1 86 ? 10.913 2.711 10.177 1.00 96.94 86 VAL A C 1
ATOM 721 O O . VAL A 1 86 ? 9.814 2.974 9.691 1.00 96.94 86 VAL A O 1
ATOM 724 N N . PRO A 1 87 ? 11.030 2.283 11.453 1.00 93.94 87 PRO A N 1
ATOM 725 C CA . PRO A 1 87 ? 9.885 1.851 12.266 1.00 93.94 87 PRO A CA 1
ATOM 726 C C . PRO A 1 87 ? 8.749 2.875 12.373 1.00 93.94 87 PRO A C 1
ATOM 728 O O . PRO A 1 87 ? 7.577 2.507 12.422 1.00 93.94 87 PRO A O 1
ATOM 731 N N . ILE A 1 88 ? 9.085 4.169 12.359 1.00 96.56 88 ILE A N 1
ATOM 732 C CA . ILE A 1 88 ? 8.094 5.247 12.419 1.00 96.56 88 ILE A CA 1
ATOM 733 C C . ILE A 1 88 ? 7.158 5.261 11.199 1.00 96.56 88 ILE A C 1
ATOM 735 O O . ILE A 1 88 ? 6.002 5.648 11.332 1.00 96.56 88 ILE A O 1
ATOM 739 N N . LEU A 1 89 ? 7.609 4.804 10.022 1.00 95.69 89 LEU A N 1
ATOM 740 C CA . LEU A 1 89 ? 6.751 4.711 8.835 1.00 95.69 89 LEU A CA 1
ATOM 741 C C . LEU A 1 89 ? 5.703 3.609 8.989 1.00 95.69 89 LEU A C 1
ATOM 743 O O . LEU A 1 89 ? 4.549 3.820 8.623 1.00 95.69 89 LEU A O 1
ATOM 747 N N . ASN A 1 90 ? 6.072 2.469 9.572 1.00 97.56 90 ASN A N 1
ATOM 748 C CA . ASN A 1 90 ? 5.133 1.377 9.825 1.00 97.56 90 ASN A CA 1
ATOM 749 C C . ASN A 1 90 ? 4.109 1.774 10.896 1.00 97.56 90 ASN A C 1
ATOM 751 O O . ASN A 1 90 ? 2.916 1.547 10.717 1.00 97.56 90 ASN A O 1
ATOM 755 N N . GLN A 1 91 ? 4.553 2.447 11.963 1.00 96.88 91 GLN A N 1
ATOM 756 C CA . GLN A 1 91 ? 3.656 2.991 12.990 1.00 96.88 91 GLN A CA 1
ATOM 757 C C . GLN A 1 91 ? 2.681 4.022 12.415 1.00 96.88 91 GLN A C 1
ATOM 759 O O . GLN A 1 91 ? 1.495 3.980 12.727 1.00 96.88 91 GLN A O 1
ATOM 764 N N . TYR A 1 92 ? 3.167 4.926 11.561 1.00 96.44 92 TYR A N 1
ATOM 765 C CA . TYR A 1 92 ? 2.322 5.911 10.891 1.00 96.44 92 TYR A CA 1
ATOM 766 C C . TYR A 1 92 ? 1.296 5.246 9.967 1.00 96.44 92 TYR A C 1
ATOM 768 O O . TYR A 1 92 ? 0.119 5.586 10.018 1.00 96.44 92 TYR A O 1
ATOM 776 N N . THR A 1 93 ? 1.732 4.269 9.167 1.00 97.44 93 THR A N 1
ATOM 777 C CA . THR A 1 93 ? 0.856 3.515 8.256 1.00 97.44 93 THR A CA 1
ATOM 778 C C . THR A 1 93 ? -0.252 2.824 9.044 1.00 97.44 93 THR A C 1
ATOM 780 O O . THR A 1 93 ? -1.426 3.075 8.792 1.00 97.44 93 THR A O 1
ATOM 783 N N . LYS A 1 94 ? 0.107 2.060 10.081 1.00 97.88 94 LYS A N 1
ATOM 784 C CA . LYS A 1 94 ? -0.862 1.397 10.958 1.00 97.88 94 LYS A CA 1
ATOM 785 C C . LYS A 1 94 ? -1.818 2.385 11.629 1.00 97.88 94 LYS A C 1
ATOM 787 O O . LYS A 1 94 ? -3.025 2.184 11.605 1.00 97.88 94 LYS A O 1
ATOM 792 N N . GLY A 1 95 ? -1.294 3.480 12.181 1.00 97.69 95 GLY A N 1
ATOM 793 C CA . GLY A 1 95 ? -2.108 4.507 12.835 1.00 97.69 95 GLY A CA 1
ATOM 794 C C . GLY A 1 95 ? -3.121 5.159 11.891 1.00 97.69 95 GLY A C 1
ATOM 795 O O . GLY A 1 95 ? -4.263 5.396 12.285 1.00 97.69 95 GLY A O 1
ATOM 796 N N . TYR A 1 96 ? -2.740 5.395 10.634 1.00 97.69 96 TYR A N 1
ATOM 797 C CA . TYR A 1 96 ? -3.678 5.869 9.624 1.00 97.69 96 TYR A CA 1
ATOM 798 C C . TYR A 1 96 ? -4.784 4.838 9.355 1.00 97.69 96 TYR A C 1
ATOM 800 O O . TYR A 1 96 ? -5.961 5.193 9.370 1.00 97.69 96 TYR A O 1
ATOM 808 N N . LEU A 1 97 ? -4.420 3.573 9.127 1.00 98.00 97 LEU A N 1
ATOM 809 C CA . LEU A 1 97 ? -5.364 2.517 8.748 1.00 98.00 97 LEU A CA 1
ATOM 810 C C . LEU A 1 97 ? -6.352 2.192 9.879 1.00 98.00 97 LEU A C 1
ATOM 812 O O . LEU A 1 97 ? -7.555 2.130 9.637 1.00 98.00 97 LEU A O 1
ATOM 816 N N . GLU A 1 98 ? -5.862 2.038 11.112 1.00 97.38 98 GLU A N 1
ATOM 817 C CA . GLU A 1 98 ? -6.673 1.627 12.267 1.00 97.38 98 GLU A CA 1
ATOM 818 C C . GLU A 1 98 ? -7.528 2.752 12.852 1.00 97.38 98 GLU A C 1
ATOM 820 O O . GLU A 1 98 ? -8.571 2.486 13.450 1.00 97.38 98 GLU A O 1
ATOM 825 N N . LYS A 1 99 ? -7.086 4.008 12.717 1.00 96.62 99 LYS A N 1
ATOM 826 C CA . LYS A 1 99 ? -7.724 5.143 13.387 1.00 96.62 99 LYS A CA 1
ATOM 827 C C . LYS A 1 99 ? -8.191 6.211 12.421 1.00 96.62 99 LYS A C 1
ATOM 829 O O . LYS A 1 99 ? -9.390 6.445 12.330 1.00 96.62 99 LYS A O 1
ATOM 834 N N . GLU A 1 100 ? -7.271 6.864 11.711 1.00 97.44 100 GLU A N 1
ATOM 835 C CA . GLU A 1 100 ? -7.647 8.016 10.885 1.00 97.44 100 GLU A CA 1
ATOM 836 C C . GLU A 1 100 ? -8.682 7.604 9.840 1.00 97.44 100 GLU A C 1
ATOM 838 O O . GLU A 1 100 ? -9.746 8.207 9.759 1.00 97.44 100 GLU A O 1
ATOM 843 N N . CYS A 1 101 ? -8.422 6.536 9.089 1.00 97.56 101 CYS A N 1
ATOM 844 C CA . CYS A 1 101 ? -9.353 6.036 8.091 1.00 97.56 101 CYS A CA 1
ATOM 845 C C . CYS A 1 101 ? -10.736 5.715 8.684 1.00 97.56 101 CYS A C 1
ATOM 847 O O . CYS A 1 101 ? -11.748 6.092 8.093 1.00 97.56 101 CYS A O 1
ATOM 849 N N . VAL A 1 102 ? -10.791 5.086 9.862 1.00 96.50 102 VAL A N 1
ATOM 850 C CA . VAL A 1 102 ? -12.051 4.758 10.546 1.00 96.50 102 VAL A CA 1
ATOM 851 C C . VAL A 1 102 ? -12.795 6.026 10.964 1.00 96.50 102 VAL A C 1
ATOM 853 O O . VAL A 1 102 ? -13.998 6.129 10.729 1.00 96.50 102 VAL A O 1
ATOM 856 N N . ASP A 1 103 ? -12.086 7.020 11.503 1.00 95.56 103 ASP A N 1
ATOM 857 C CA . ASP A 1 103 ? -12.651 8.325 11.863 1.00 95.56 103 ASP A CA 1
ATOM 858 C C . ASP A 1 103 ? -13.230 9.037 10.627 1.00 95.56 103 ASP A C 1
ATOM 860 O O . ASP A 1 103 ? -14.338 9.582 10.669 1.00 95.56 103 ASP A O 1
ATOM 864 N N . TRP A 1 104 ? -12.504 9.010 9.501 1.00 95.62 104 TRP A N 1
ATOM 865 C CA . TRP A 1 104 ? -12.976 9.546 8.222 1.00 95.62 104 TRP A CA 1
ATOM 866 C C . TRP A 1 104 ? -14.219 8.798 7.735 1.00 95.62 104 TRP A C 1
ATOM 868 O O . TRP A 1 104 ? -15.206 9.435 7.368 1.00 95.62 104 TRP A O 1
ATOM 878 N N . LEU A 1 105 ? -14.211 7.467 7.768 1.00 93.81 105 LEU A N 1
ATOM 879 C CA . LEU A 1 105 ? -15.345 6.667 7.323 1.00 93.81 105 LEU A CA 1
ATOM 880 C C . LEU A 1 105 ? -16.579 6.911 8.199 1.00 93.81 105 LEU A C 1
ATOM 882 O O . LEU A 1 105 ? -17.660 7.127 7.668 1.00 93.81 105 LEU A O 1
ATOM 886 N N . ASN A 1 106 ? -16.432 6.989 9.522 1.00 90.81 106 ASN A N 1
ATOM 887 C CA . ASN A 1 106 ? -17.543 7.301 10.423 1.00 90.81 106 ASN A CA 1
ATOM 888 C C . ASN A 1 106 ? -18.117 8.710 10.188 1.00 90.81 106 ASN A C 1
ATOM 890 O O . ASN A 1 106 ? -19.320 8.928 10.303 1.00 90.81 106 ASN A O 1
ATOM 894 N N . LYS A 1 107 ? -17.263 9.676 9.833 1.00 93.19 107 LYS A N 1
ATOM 895 C CA . LYS A 1 107 ? -17.685 11.054 9.559 1.00 93.19 107 LYS A CA 1
ATOM 896 C C . LYS A 1 107 ? -18.416 11.216 8.223 1.00 93.19 107 LYS A C 1
ATOM 898 O O . LYS A 1 107 ? -19.253 12.109 8.113 1.00 93.19 107 LYS A O 1
ATOM 903 N N . PHE A 1 108 ? -18.046 10.432 7.212 1.00 90.69 108 PHE A N 1
ATOM 904 C CA . PHE A 1 108 ? -18.480 10.637 5.827 1.00 90.69 108 PHE A CA 1
ATOM 905 C C . PHE A 1 108 ? -19.285 9.478 5.221 1.00 90.69 108 PHE A C 1
ATOM 907 O O . PHE A 1 108 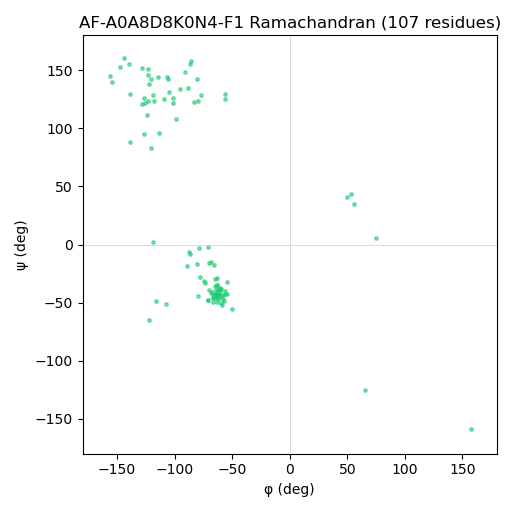? -19.623 9.577 4.040 1.00 90.69 108 PHE A O 1
ATOM 914 N N . ARG A 1 109 ? -19.573 8.401 5.969 1.00 76.06 109 ARG A N 1
ATOM 915 C CA . ARG A 1 109 ? -20.469 7.333 5.491 1.00 76.06 109 ARG A CA 1
ATOM 916 C C . ARG A 1 109 ? -21.898 7.822 5.273 1.00 76.06 109 ARG A C 1
ATOM 918 O O . ARG A 1 109 ? -22.340 8.726 6.017 1.00 76.06 109 ARG A O 1
#

Secondary structure (DSSP, 8-state):
-HHHHHHHHHHHHHHHHTT--TTS---EEEEEEEEEEEETTEEEEEEEEEEEEETTEEEEEEETTTTEEE-SSGGGHHHHHHHHTSHHHHHHHHHIIIIIHHHHHHHH-

pLDDT: mean 95.14, std 4.69, range [61.69, 98.56]

InterPro domains:
  IPR001039 MHC class I alpha chain, alpha1 alpha2 domains [PR01638] (24-40)
  IPR001039 MHC class I alpha chain, alpha1 alpha2 domains [PR01638] (94-109)
  IPR011161 MHC class I-like antigen recognition-like [PF00129] (1-108)
  IPR011162 MHC classes I/II-like antigen recognition protein [SSF54452] (2-108)
  IPR037055 MHC class I-like antigen recognition-like superfamily [G3DSA:3.30.500.10] (1-109)
  IPR050208 Antigen-presenting and immune regulatory MHC class I-related [PTHR16675] (1-108)

Organism: Culex pipiens (NCBI:txid7175)

Sequence (109 aa):
KSKEQWFNVNVNILMERMRHNKSDVHVLQWRHGCEIDSQGDDVRFSRGIDEYSYDGRNFLSFDDAESQWVAPVEEALPTKRKWDNVPILNQYTKGYLEKECVDWLNKFR

Solvent-accessible surface area (backbone atoms only — not comparable to full-atom values): 6275 Å² total; per-residue (Å²): 109,72,66,60,52,49,49,63,55,49,46,54,53,45,35,60,66,71,71,50,66,88,89,57,93,78,46,75,45,78,50,75,41,54,44,70,48,73,63,86,91,49,75,39,77,68,44,61,41,46,37,34,27,47,73,88,37,81,33,36,32,54,38,74,90,79,53,38,60,45,50,84,38,78,78,28,41,67,56,33,53,61,47,57,76,35,61,68,57,35,53,50,51,44,48,39,28,62,42,52,39,48,54,52,46,72,73,68,109

Foldseek 3Di:
DVVVVVQVVVLVVLCVLVVHDPVDDKDKDWDFAFDWDDDPLDIATDDTWTFIDIRNHTAKTADLVVLFIDGPDPSNVVVRCVQVVPSVNSVVRNCCHGPVRSVVVSVPD